Protein AF-A0A926WUW3-F1 (afdb_monomer)

Solvent-accessible surface area (backbone atoms only — not comparable to full-atom values): 4329 Å² total; per-residue (Å²): 129,63,52,74,52,49,58,49,38,49,48,49,65,72,42,42,66,64,50,31,55,74,72,70,50,86,70,53,71,68,56,51,51,54,50,47,55,27,40,77,71,28,61,36,36,53,81,78,44,61,72,76,61,44,74,76,43,47,74,92,49,53,91,39,27,47,46,59,46,50,64,70,47,111

Sequence (74 aa):
MASQQAKKAIKILTQYERLANKYRLRLSDEKIQELNLLRDNGLIKISNLPAKLGREFPGEFRDMNLNEIRAYEE

pLDDT: mean 91.43, std 7.31, range [51.81, 96.62]

Mean predicted aligned error: 3.39 Å

Radius of gyration: 11.68 Å; Cα contacts (8 Å, |Δi|>4): 79; chains: 1; bounding box: 29×20×31 Å

Foldseek 3Di:
DADPQLVQQLCCLQCVVVVCVVVVNDDDPVLVVVSVVCVVVQNDACVSGPVVSVVSHDPVCRVPTRVRSVVVRD

Secondary structure (DSSP, 8-state):
---HHHHHHHHHHHSHHHHHHHTT----HHHHHHHHHHHHTT--BGGGS-HHHHTTS-GGGTT-BHHHHHHHH-

Structure (mmCIF, N/CA/C/O backbone):
data_AF-A0A926WUW3-F1
#
_entry.id   AF-A0A926WUW3-F1
#
loop_
_atom_site.group_PDB
_atom_site.id
_atom_site.type_symbol
_atom_site.label_atom_id
_atom_site.label_alt_id
_atom_site.label_comp_id
_atom_site.label_asym_id
_atom_site.label_entity_id
_atom_site.label_seq_id
_atom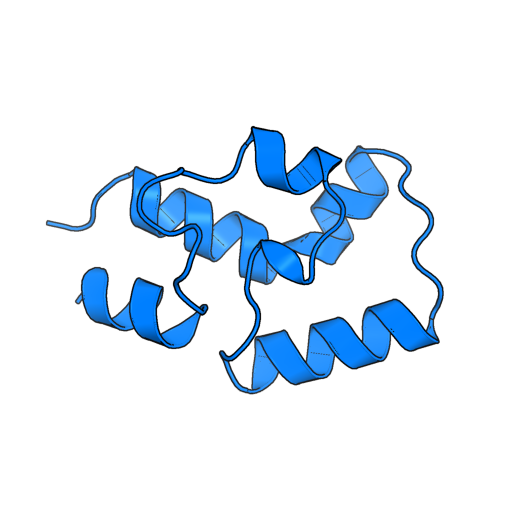_site.pdbx_P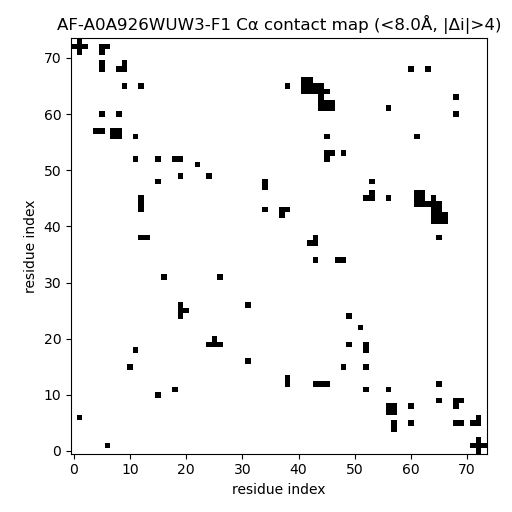DB_ins_code
_atom_site.Cartn_x
_atom_site.Cartn_y
_atom_site.Cartn_z
_atom_site.occupancy
_atom_site.B_iso_or_equiv
_atom_site.auth_seq_id
_atom_site.auth_comp_id
_atom_site.auth_asym_id
_atom_site.auth_atom_id
_atom_site.pdbx_PDB_model_num
ATOM 1 N N . MET A 1 1 ? 14.052 -11.607 -14.345 1.00 51.81 1 MET A N 1
ATOM 2 C CA . MET A 1 1 ? 14.207 -12.066 -12.942 1.00 51.81 1 MET A CA 1
ATOM 3 C C . MET A 1 1 ? 13.517 -11.044 -12.060 1.00 51.81 1 MET A C 1
ATOM 5 O O . MET A 1 1 ? 13.980 -9.913 -12.018 1.00 51.81 1 MET A O 1
ATOM 9 N N . ALA A 1 2 ? 12.420 -11.411 -11.400 1.00 57.75 2 ALA A N 1
ATOM 10 C CA . ALA A 1 2 ? 11.676 -10.493 -10.540 1.00 57.75 2 ALA A CA 1
ATOM 11 C C . ALA A 1 2 ? 12.566 -9.913 -9.429 1.00 57.75 2 ALA A C 1
ATOM 13 O O . ALA A 1 2 ? 13.171 -10.670 -8.659 1.00 57.75 2 ALA A O 1
ATOM 14 N N . SER A 1 3 ? 12.634 -8.583 -9.321 1.00 82.94 3 SER A N 1
ATOM 15 C CA . SER A 1 3 ? 13.385 -7.942 -8.242 1.00 82.94 3 SER A CA 1
ATOM 16 C C . SER A 1 3 ? 12.693 -8.218 -6.899 1.00 82.94 3 SER A C 1
ATOM 18 O O . SER A 1 3 ? 11.464 -8.198 -6.777 1.00 82.94 3 SER A O 1
ATOM 20 N N . GLN A 1 4 ? 13.474 -8.487 -5.848 1.00 89.06 4 GLN A N 1
ATOM 21 C CA . GLN A 1 4 ? 12.938 -8.637 -4.485 1.00 89.06 4 GLN A CA 1
ATOM 22 C C . GLN A 1 4 ? 12.141 -7.397 -4.049 1.00 89.06 4 GLN A C 1
ATOM 24 O O . GLN A 1 4 ? 11.209 -7.498 -3.247 1.00 89.06 4 GLN A O 1
ATOM 29 N N . GLN A 1 5 ? 12.500 -6.234 -4.593 1.00 92.31 5 GLN A N 1
ATOM 30 C CA . GLN A 1 5 ? 11.824 -4.975 -4.340 1.00 92.31 5 GLN A CA 1
ATOM 31 C C . GLN A 1 5 ? 10.429 -4.939 -4.983 1.00 92.31 5 GLN A C 1
ATOM 33 O O . GLN A 1 5 ? 9.483 -4.593 -4.278 1.00 92.31 5 GLN A O 1
ATOM 38 N N . ALA A 1 6 ? 10.249 -5.385 -6.233 1.00 93.25 6 ALA A N 1
ATOM 39 C CA . ALA A 1 6 ? 8.935 -5.422 -6.891 1.00 93.25 6 ALA A CA 1
ATOM 40 C C . ALA A 1 6 ? 7.939 -6.280 -6.094 1.00 93.25 6 ALA A C 1
ATOM 42 O O . ALA A 1 6 ? 6.855 -5.824 -5.723 1.00 93.25 6 ALA A O 1
ATOM 43 N N . LYS A 1 7 ? 8.366 -7.480 -5.677 1.00 93.31 7 LYS A N 1
ATOM 44 C CA . LYS A 1 7 ? 7.566 -8.364 -4.808 1.00 93.31 7 LYS A CA 1
ATOM 45 C C . LYS A 1 7 ? 7.205 -7.706 -3.476 1.00 93.31 7 LYS A C 1
ATOM 47 O O . LYS A 1 7 ? 6.088 -7.866 -2.978 1.00 93.31 7 LYS A O 1
ATOM 52 N N . LYS A 1 8 ? 8.137 -6.953 -2.880 1.00 93.88 8 LYS A N 1
ATOM 53 C CA . LYS A 1 8 ? 7.889 -6.200 -1.642 1.00 93.88 8 LYS A CA 1
ATOM 54 C C . LYS A 1 8 ? 6.861 -5.087 -1.862 1.00 93.88 8 LYS A C 1
ATOM 56 O O . LYS A 1 8 ? 5.951 -4.959 -1.044 1.00 93.88 8 LYS A O 1
ATOM 61 N N . ALA A 1 9 ? 6.969 -4.325 -2.950 1.00 95.12 9 ALA A N 1
ATOM 62 C CA . ALA A 1 9 ? 6.017 -3.276 -3.302 1.00 95.12 9 ALA A CA 1
ATOM 63 C C . ALA A 1 9 ? 4.605 -3.841 -3.519 1.00 95.12 9 ALA A C 1
ATOM 65 O O . ALA A 1 9 ? 3.661 -3.382 -2.873 1.00 95.12 9 ALA A O 1
ATOM 66 N N . ILE A 1 10 ? 4.475 -4.909 -4.317 1.00 95.25 10 ILE A N 1
ATOM 67 C CA . ILE A 1 10 ? 3.205 -5.617 -4.547 1.00 95.25 10 ILE A CA 1
ATOM 68 C C . ILE A 1 10 ? 2.602 -6.076 -3.219 1.00 95.25 10 ILE A C 1
ATOM 70 O O . ILE A 1 10 ? 1.418 -5.861 -2.958 1.00 95.25 10 ILE A O 1
ATOM 74 N N . LYS A 1 11 ? 3.408 -6.664 -2.329 1.00 94.75 11 LYS A N 1
ATOM 75 C CA . LYS A 1 11 ? 2.940 -7.116 -1.013 1.00 94.75 11 LYS A CA 1
ATOM 76 C C . LYS A 1 11 ? 2.422 -5.968 -0.147 1.00 94.75 11 LYS A C 1
ATOM 78 O O . LYS A 1 11 ? 1.414 -6.141 0.531 1.00 94.75 11 LYS A O 1
ATOM 83 N N . ILE A 1 12 ? 3.091 -4.814 -0.150 1.00 94.69 12 ILE A N 1
ATOM 84 C CA . ILE A 1 12 ? 2.652 -3.646 0.628 1.00 94.69 12 ILE A CA 1
ATOM 85 C C . ILE A 1 12 ? 1.325 -3.106 0.089 1.00 94.69 12 ILE A C 1
ATOM 87 O O . ILE A 1 12 ? 0.414 -2.862 0.876 1.00 94.69 12 ILE A O 1
ATOM 91 N N . LEU A 1 13 ? 1.198 -2.976 -1.234 1.00 95.38 13 LEU A N 1
ATOM 92 C CA . LEU A 1 13 ? -0.008 -2.460 -1.890 1.00 95.38 13 LEU A CA 1
ATOM 93 C C . LEU A 1 13 ? -1.198 -3.421 -1.811 1.00 95.38 13 LEU A C 1
ATOM 95 O O . LEU A 1 13 ? -2.337 -2.978 -1.787 1.00 95.38 13 LEU A O 1
ATOM 99 N N . THR A 1 14 ? -0.960 -4.731 -1.743 1.00 95.81 14 THR A N 1
ATOM 100 C CA . THR A 1 14 ? -2.035 -5.734 -1.637 1.00 95.81 14 THR A CA 1
ATOM 101 C C . THR A 1 14 ? -2.443 -6.017 -0.193 1.00 95.81 14 THR A C 1
ATOM 103 O O . THR A 1 14 ? -3.619 -6.236 0.077 1.00 95.81 14 THR A O 1
ATOM 106 N N . GLN A 1 15 ? -1.498 -5.990 0.754 1.00 95.25 15 GLN A N 1
ATOM 107 C CA . GLN A 1 15 ? -1.737 -6.314 2.168 1.00 95.25 15 GLN A CA 1
ATOM 108 C C . GLN A 1 15 ? -1.773 -5.073 3.070 1.00 95.25 15 GLN A C 1
ATOM 110 O O . GLN A 1 15 ? -1.496 -5.177 4.271 1.00 95.25 15 GLN A O 1
ATOM 115 N N . TYR A 1 16 ? -2.091 -3.901 2.514 1.00 93.75 16 TYR A N 1
ATOM 116 C CA . TYR A 1 16 ? -2.040 -2.634 3.242 1.00 93.75 16 TYR A CA 1
ATOM 117 C C . TYR A 1 16 ? -2.926 -2.637 4.494 1.00 93.75 16 TYR A C 1
ATOM 119 O O . TYR A 1 16 ? -2.495 -2.110 5.512 1.00 93.75 16 TYR A O 1
ATOM 127 N N . GLU A 1 17 ? -4.104 -3.275 4.472 1.00 91.94 17 GLU A N 1
ATOM 128 C CA . GLU A 1 17 ? -5.007 -3.354 5.633 1.00 91.94 17 GLU A CA 1
ATOM 129 C C . GLU A 1 17 ? -4.349 -4.089 6.805 1.00 91.94 17 GLU A C 1
ATOM 131 O O . GLU A 1 17 ? -4.287 -3.593 7.932 1.00 91.94 17 GLU A O 1
ATOM 136 N N . ARG A 1 18 ? -3.760 -5.260 6.525 1.00 93.25 18 ARG A N 1
ATOM 137 C CA . ARG A 1 18 ? -3.035 -6.054 7.525 1.00 93.25 18 ARG A CA 1
ATOM 138 C C . ARG A 1 18 ? -1.843 -5.281 8.085 1.00 93.25 18 ARG A C 1
ATOM 140 O O . ARG A 1 18 ? -1.582 -5.335 9.288 1.00 93.25 18 ARG A O 1
ATOM 147 N N . LEU A 1 19 ? -1.115 -4.568 7.226 1.00 92.25 19 LEU A N 1
ATOM 148 C CA . LEU A 1 19 ? 0.023 -3.749 7.638 1.00 92.25 19 LEU A CA 1
ATOM 149 C C . LEU A 1 19 ? -0.424 -2.522 8.447 1.00 92.25 19 LEU A C 1
ATOM 151 O O . LEU A 1 19 ? 0.200 -2.200 9.455 1.00 92.25 19 LEU A O 1
ATOM 155 N N . ALA A 1 20 ? -1.526 -1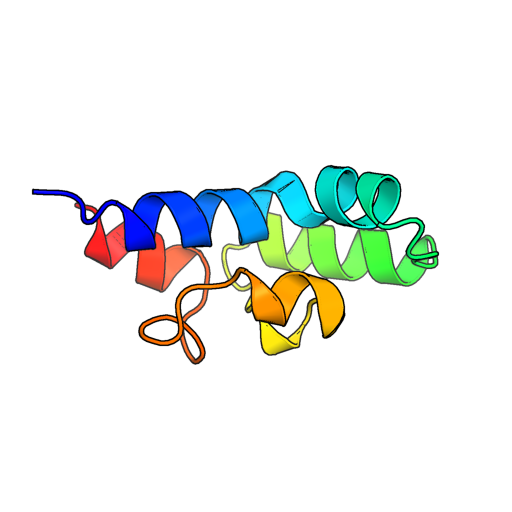.877 8.069 1.00 91.56 20 ALA A N 1
ATOM 156 C CA . ALA A 1 20 ? -2.105 -0.758 8.801 1.00 91.56 20 ALA A CA 1
ATOM 157 C C . ALA A 1 20 ? -2.504 -1.179 10.221 1.00 91.56 20 ALA A C 1
ATOM 159 O O . ALA A 1 20 ? -2.081 -0.539 11.187 1.00 91.56 20 ALA A O 1
ATOM 160 N N . ASN A 1 21 ? -3.181 -2.323 10.355 1.00 91.19 21 ASN A N 1
ATOM 161 C CA . ASN A 1 21 ? -3.524 -2.919 11.646 1.00 91.19 21 ASN A CA 1
ATOM 162 C C . ASN A 1 21 ? -2.278 -3.246 12.481 1.00 91.19 21 ASN A C 1
ATOM 164 O O . ASN A 1 21 ? -2.203 -2.868 13.652 1.00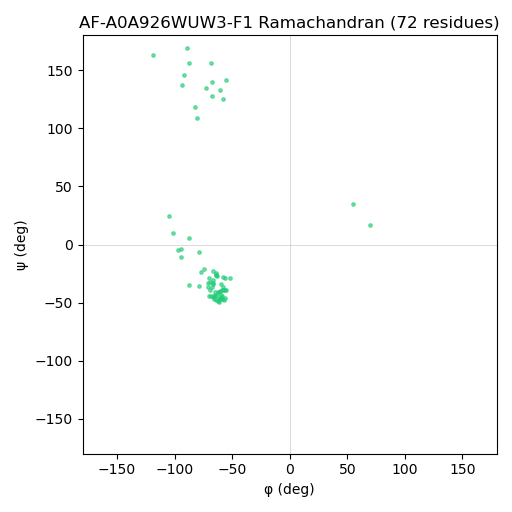 91.19 21 ASN A O 1
ATOM 168 N N . LYS A 1 22 ? -1.251 -3.863 11.876 1.00 90.56 22 LYS A N 1
ATOM 169 C CA . LYS A 1 22 ? 0.038 -4.139 12.542 1.00 90.56 22 LYS A CA 1
ATOM 170 C C . LYS A 1 22 ? 0.681 -2.863 13.096 1.00 90.56 22 LYS A C 1
ATOM 172 O O . LYS A 1 22 ? 1.240 -2.876 14.191 1.00 90.56 22 LYS A O 1
ATOM 177 N N . TYR A 1 23 ? 0.588 -1.754 12.364 1.00 90.19 23 TYR A N 1
ATOM 178 C CA . TYR A 1 23 ? 1.137 -0.463 12.782 1.00 90.19 23 TYR A CA 1
ATOM 179 C C . TYR A 1 23 ? 0.198 0.385 13.641 1.00 90.19 23 TYR A C 1
ATOM 181 O O . TYR A 1 23 ? 0.580 1.514 13.976 1.00 90.19 23 TYR A O 1
ATOM 189 N N . ARG A 1 24 ? -0.965 -0.163 14.027 1.00 90.00 24 ARG A N 1
ATOM 190 C CA . ARG A 1 24 ? -2.033 0.508 14.785 1.00 90.00 24 ARG A CA 1
ATOM 191 C C . ARG A 1 24 ? -2.513 1.800 14.114 1.00 90.00 24 ARG A C 1
ATOM 193 O O . ARG A 1 24 ? -2.833 2.776 14.786 1.00 90.00 24 ARG A O 1
ATOM 200 N N . LEU A 1 25 ? -2.523 1.815 12.784 1.00 88.44 25 LEU A N 1
ATOM 201 C CA . LEU A 1 25 ? -3.065 2.911 11.992 1.00 88.44 25 LEU A CA 1
ATOM 202 C C . LEU A 1 25 ? -4.575 2.721 11.896 1.00 88.44 25 LEU A C 1
ATOM 204 O O . LEU A 1 25 ? -5.037 1.718 11.358 1.00 88.44 25 LEU A O 1
ATOM 208 N N . ARG A 1 26 ? -5.338 3.677 12.425 1.00 86.75 26 ARG A N 1
ATOM 209 C CA . ARG A 1 26 ? -6.791 3.693 12.260 1.00 86.75 26 ARG A CA 1
ATOM 210 C C . ARG A 1 26 ? -7.109 4.268 10.885 1.00 86.75 26 ARG A C 1
ATOM 212 O O . ARG A 1 26 ? -6.899 5.455 10.657 1.00 86.75 26 ARG A O 1
ATOM 219 N N . LEU A 1 27 ? -7.568 3.411 9.982 1.00 89.31 27 LEU A N 1
ATOM 220 C CA . LEU A 1 27 ? -8.212 3.818 8.739 1.00 89.31 27 LEU A CA 1
ATOM 221 C C . LEU A 1 27 ? -9.721 3.840 8.993 1.00 89.31 27 LEU A C 1
ATOM 223 O O . LEU A 1 27 ? -10.227 2.951 9.672 1.00 89.31 27 LEU A O 1
ATOM 227 N N . SER A 1 28 ? -10.418 4.861 8.498 1.00 92.00 28 SER A N 1
ATOM 228 C CA . SER A 1 28 ? -11.882 4.848 8.482 1.00 92.00 28 SER A CA 1
ATOM 229 C C . SER A 1 28 ? -12.384 3.795 7.495 1.00 92.00 28 SER A C 1
ATOM 231 O O . SER A 1 28 ? -11.685 3.468 6.532 1.00 92.00 28 SER A O 1
ATOM 233 N N . ASP A 1 29 ? -13.607 3.309 7.695 1.00 92.00 29 ASP A N 1
ATOM 234 C CA . ASP A 1 29 ? -14.229 2.332 6.793 1.00 92.00 29 ASP A CA 1
ATOM 235 C C . ASP A 1 29 ? -14.314 2.864 5.355 1.00 92.00 29 ASP A C 1
ATOM 237 O O . ASP A 1 29 ? -13.994 2.150 4.408 1.00 92.00 29 ASP A O 1
ATOM 241 N N . GLU A 1 30 ? -14.630 4.153 5.193 1.00 94.31 30 GLU A N 1
ATOM 242 C CA . GLU A 1 30 ? -14.621 4.843 3.898 1.00 94.31 30 GLU A CA 1
ATOM 243 C C . GLU A 1 30 ? -13.235 4.799 3.238 1.00 94.31 30 GLU A C 1
ATOM 245 O O . GLU A 1 30 ? -13.109 4.460 2.061 1.00 94.31 30 GLU A O 1
ATOM 250 N N . LYS A 1 31 ? -12.163 5.055 4.005 1.00 92.81 31 LYS A N 1
ATOM 251 C CA . LYS A 1 31 ? -10.801 5.001 3.465 1.00 92.81 31 LYS A CA 1
ATOM 252 C C . LYS A 1 31 ? -10.397 3.576 3.099 1.00 92.81 31 LYS A C 1
ATOM 254 O O . LYS A 1 31 ? -9.695 3.376 2.111 1.00 92.81 31 LYS A O 1
ATOM 259 N N . ILE A 1 32 ? -10.822 2.582 3.878 1.00 93.44 32 ILE A N 1
ATOM 260 C CA . ILE A 1 32 ? -10.591 1.167 3.562 1.00 93.44 32 ILE A CA 1
ATOM 261 C C . ILE A 1 32 ? -11.297 0.801 2.254 1.00 93.44 32 ILE A C 1
ATOM 263 O O . I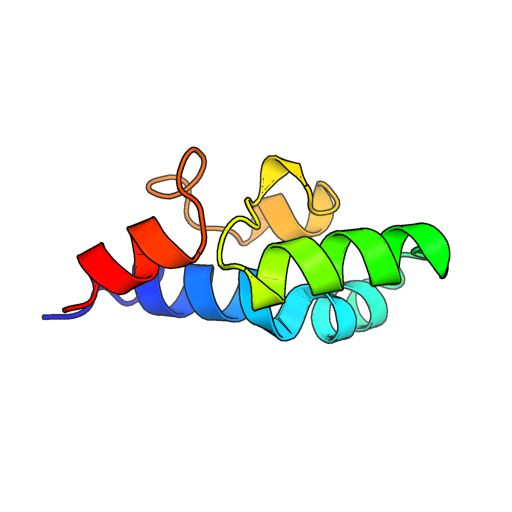LE A 1 32 ? -10.675 0.167 1.404 1.00 93.44 32 ILE A O 1
ATOM 267 N N . GLN A 1 33 ? -12.547 1.231 2.064 1.00 95.69 33 GLN A N 1
ATOM 268 C CA . GLN A 1 33 ? -13.298 1.012 0.825 1.00 95.69 33 GLN A CA 1
ATOM 269 C C . GLN A 1 33 ? -12.630 1.677 -0.385 1.00 95.69 33 GLN A C 1
ATOM 271 O O . GLN A 1 33 ? -12.432 1.016 -1.401 1.00 95.69 33 GLN A O 1
ATOM 276 N N . GLU A 1 34 ? -12.212 2.940 -0.271 1.00 95.50 34 GLU A N 1
ATOM 277 C CA . GLU A 1 34 ? -11.484 3.652 -1.333 1.00 95.50 34 GLU A CA 1
ATOM 278 C C . GLU A 1 34 ? -10.203 2.902 -1.736 1.00 95.50 34 GLU A C 1
ATOM 280 O O . GLU A 1 34 ? -9.949 2.657 -2.917 1.00 95.50 34 GLU A O 1
ATOM 285 N N . LEU A 1 35 ? -9.402 2.489 -0.750 1.00 95.19 35 LEU A N 1
ATOM 286 C CA . LEU A 1 35 ? -8.161 1.757 -0.994 1.00 95.19 35 LEU A CA 1
ATOM 287 C C . LEU A 1 35 ? -8.414 0.362 -1.583 1.00 95.19 35 LEU A C 1
ATOM 289 O O . LEU A 1 35 ? -7.629 -0.084 -2.421 1.00 95.19 35 LEU A O 1
ATOM 293 N N 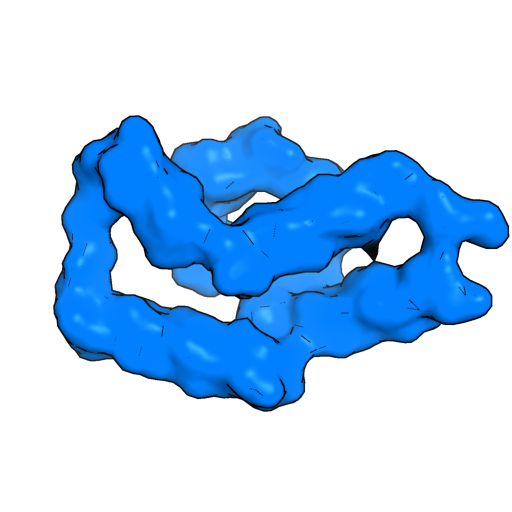. ASN A 1 36 ? -9.513 -0.296 -1.204 1.00 95.25 36 ASN A N 1
ATOM 294 C CA . ASN A 1 36 ? -9.909 -1.588 -1.758 1.00 95.25 36 ASN A CA 1
ATOM 295 C C . ASN A 1 36 ? -10.256 -1.452 -3.237 1.00 95.25 36 ASN A C 1
ATOM 297 O O . ASN A 1 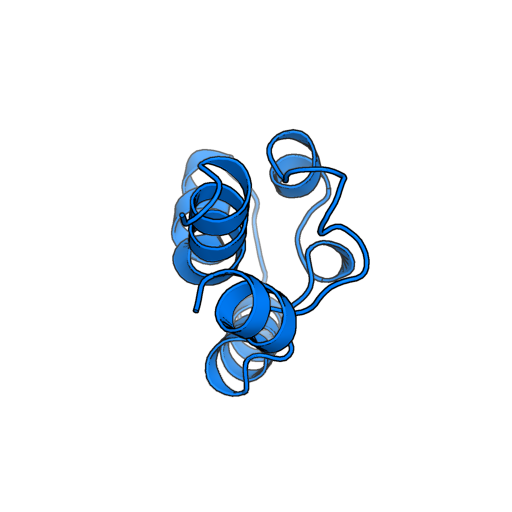36 ? -9.717 -2.191 -4.055 1.00 95.25 36 ASN A O 1
ATOM 301 N N . LEU A 1 37 ? -11.049 -0.440 -3.599 1.00 96.50 37 LEU A N 1
ATOM 302 C CA . LEU A 1 37 ? -11.368 -0.142 -4.995 1.00 96.50 37 LEU A CA 1
ATOM 303 C C . LEU A 1 37 ? -10.107 0.156 -5.815 1.00 96.50 37 LEU A C 1
ATOM 305 O O . LEU A 1 37 ? -9.955 -0.344 -6.929 1.00 96.50 37 LEU A O 1
ATOM 309 N N . LEU A 1 38 ? -9.173 0.941 -5.275 1.00 96.31 38 LEU A N 1
ATOM 310 C CA . LEU A 1 38 ? -7.902 1.218 -5.949 1.00 96.31 38 LEU A CA 1
ATOM 311 C C . LEU A 1 38 ? -7.043 -0.044 -6.106 1.00 96.31 38 LEU A C 1
ATOM 313 O O . LEU A 1 38 ? -6.424 -0.230 -7.153 1.00 96.31 38 LEU A O 1
ATOM 317 N N . ARG A 1 39 ? -6.992 -0.912 -5.088 1.00 95.75 39 ARG A N 1
ATOM 318 C CA . ARG A 1 39 ? -6.261 -2.186 -5.137 1.00 95.75 39 ARG A CA 1
ATOM 319 C C . ARG A 1 39 ? -6.856 -3.118 -6.183 1.00 95.75 39 ARG A C 1
ATOM 321 O O . ARG A 1 39 ? -6.103 -3.678 -6.975 1.00 95.75 39 ARG A O 1
ATOM 328 N N . ASP A 1 40 ? -8.173 -3.272 -6.185 1.00 95.12 40 ASP A N 1
ATOM 329 C CA . ASP A 1 40 ? -8.879 -4.229 -7.038 1.00 95.12 40 ASP A CA 1
ATOM 330 C C . ASP A 1 40 ? -8.820 -3.809 -8.514 1.00 95.12 40 ASP A C 1
ATOM 332 O O . ASP A 1 40 ? -8.659 -4.657 -9.387 1.00 95.12 40 ASP A O 1
ATOM 336 N N . ASN A 1 41 ? -8.802 -2.500 -8.787 1.00 95.81 41 ASN A N 1
ATOM 337 C CA . ASN A 1 41 ? -8.524 -1.951 -10.120 1.00 95.81 41 ASN A CA 1
ATOM 338 C C . ASN A 1 41 ? -7.022 -1.924 -10.478 1.00 95.81 41 ASN A C 1
ATOM 340 O O . ASN A 1 41 ? -6.651 -1.566 -11.595 1.00 95.81 41 ASN A O 1
ATOM 344 N N . GLY A 1 42 ? -6.137 -2.254 -9.532 1.00 95.12 42 GLY A N 1
ATOM 345 C CA . GLY A 1 42 ? -4.684 -2.214 -9.711 1.00 95.12 42 GLY A CA 1
ATOM 346 C C . GLY A 1 42 ? -4.083 -0.806 -9.825 1.00 95.12 42 GLY A C 1
ATOM 347 O O . GLY A 1 42 ? -2.939 -0.651 -10.243 1.00 95.12 42 GLY A O 1
ATOM 348 N N . LEU A 1 43 ? -4.831 0.224 -9.425 1.00 96.62 43 LEU A N 1
ATOM 349 C CA . LEU A 1 43 ? -4.440 1.637 -9.493 1.00 96.62 43 LEU A CA 1
ATOM 350 C C . LEU A 1 43 ? -3.875 2.184 -8.175 1.00 96.62 43 LEU A C 1
ATOM 352 O O . LEU A 1 43 ? -3.424 3.327 -8.130 1.00 96.62 43 LEU A O 1
ATOM 356 N N . ILE A 1 44 ? -3.884 1.390 -7.102 1.00 96.56 44 ILE A N 1
ATOM 357 C CA . ILE A 1 44 ? -3.342 1.801 -5.803 1.00 96.56 44 ILE A CA 1
ATOM 358 C C . ILE A 1 44 ? -1.848 2.142 -5.899 1.00 96.56 44 ILE A C 1
ATOM 360 O O . ILE A 1 44 ? -1.055 1.379 -6.457 1.00 96.56 44 ILE A O 1
ATOM 364 N N . LYS A 1 45 ? -1.467 3.282 -5.317 1.00 96.38 45 LYS A N 1
ATOM 365 C CA . LYS A 1 45 ? -0.087 3.761 -5.182 1.00 96.38 45 LYS A CA 1
ATOM 366 C C . LYS A 1 45 ? 0.293 3.899 -3.713 1.00 96.38 45 LYS A C 1
ATOM 368 O O . LYS A 1 45 ? -0.559 4.008 -2.829 1.00 96.38 45 LYS A O 1
ATOM 373 N N . ILE A 1 46 ? 1.594 3.979 -3.439 1.00 95.56 46 ILE A N 1
ATOM 374 C CA . ILE A 1 46 ? 2.078 4.209 -2.071 1.00 95.56 46 ILE A CA 1
ATOM 375 C C . ILE A 1 46 ? 1.660 5.579 -1.519 1.00 95.56 46 ILE A C 1
ATOM 377 O O . ILE A 1 46 ? 1.494 5.721 -0.312 1.00 95.56 46 ILE A O 1
ATOM 381 N N . SER A 1 47 ? 1.432 6.570 -2.386 1.00 94.38 47 SER A N 1
ATOM 382 C CA . SER A 1 47 ? 0.916 7.889 -2.003 1.00 94.38 47 SER A CA 1
ATOM 383 C C . SER A 1 47 ? -0.521 7.850 -1.471 1.00 94.38 47 SER A C 1
ATOM 385 O O . SER A 1 47 ? -0.899 8.734 -0.707 1.00 94.38 47 SER A O 1
ATOM 387 N N . ASN A 1 48 ? -1.313 6.826 -1.819 1.00 92.81 48 ASN A N 1
ATOM 388 C CA . ASN A 1 48 ? -2.652 6.627 -1.255 1.00 92.81 48 ASN A CA 1
ATOM 389 C C . ASN A 1 48 ? -2.601 6.049 0.167 1.00 92.81 48 ASN A C 1
ATOM 391 O O . ASN A 1 48 ? -3.556 6.193 0.934 1.00 92.81 48 ASN A O 1
ATOM 395 N N . LEU A 1 49 ? -1.506 5.367 0.511 1.00 92.38 49 LEU A N 1
ATOM 396 C CA . LEU A 1 49 ? -1.333 4.688 1.785 1.00 92.38 49 LEU A CA 1
ATOM 397 C C . LEU A 1 49 ? -0.764 5.627 2.861 1.00 92.38 49 LEU A C 1
ATOM 399 O O . LEU A 1 49 ? -0.061 6.591 2.559 1.00 92.38 49 LEU A O 1
ATOM 403 N N . PRO A 1 50 ? -0.997 5.331 4.152 1.00 90.88 50 PRO A N 1
ATOM 404 C CA . PRO A 1 50 ? -0.385 6.085 5.238 1.00 90.88 50 PRO A CA 1
ATOM 405 C C . PRO A 1 50 ? 1.145 6.142 5.143 1.00 90.88 50 PRO A C 1
ATOM 407 O O . PRO A 1 50 ? 1.804 5.129 4.901 1.00 90.88 50 PRO A O 1
ATOM 410 N N . ALA A 1 51 ? 1.726 7.299 5.479 1.00 89.50 51 ALA A N 1
ATOM 411 C CA . ALA A 1 51 ? 3.170 7.558 5.397 1.00 89.50 51 ALA A CA 1
ATOM 412 C C . ALA A 1 51 ? 4.050 6.504 6.099 1.00 89.50 51 ALA A C 1
ATOM 414 O O . ALA A 1 51 ? 5.185 6.254 5.696 1.00 89.50 51 ALA A O 1
ATOM 415 N N . LYS A 1 52 ? 3.527 5.853 7.145 1.00 89.81 52 LYS A N 1
ATOM 416 C CA . LYS A 1 52 ? 4.229 4.789 7.872 1.00 89.81 52 LYS A CA 1
ATOM 417 C C . LYS A 1 52 ? 4.448 3.532 7.018 1.00 89.81 52 LYS A C 1
ATOM 419 O O . LYS A 1 52 ? 5.502 2.924 7.152 1.00 89.81 52 LYS A O 1
ATOM 424 N N . LEU A 1 53 ? 3.524 3.196 6.110 1.00 87.94 53 LEU A N 1
ATOM 425 C CA . LEU A 1 53 ? 3.712 2.135 5.106 1.00 87.94 53 LEU A CA 1
ATOM 426 C C . LEU A 1 53 ? 4.724 2.550 4.031 1.00 87.94 53 LEU A C 1
ATOM 428 O O . LEU A 1 53 ? 5.511 1.724 3.575 1.00 87.94 53 LEU A O 1
ATOM 432 N N . GLY A 1 54 ? 4.770 3.845 3.705 1.00 87.50 54 GLY A N 1
ATOM 433 C CA . GLY A 1 54 ? 5.741 4.426 2.774 1.00 87.50 54 GLY A CA 1
ATOM 434 C C . GLY A 1 54 ? 7.204 4.214 3.167 1.00 87.50 54 GLY A C 1
ATOM 435 O O . GLY A 1 54 ? 8.051 4.113 2.290 1.00 87.50 54 GLY A O 1
ATOM 436 N N . ARG A 1 55 ? 7.514 4.080 4.463 1.00 88.75 55 ARG A N 1
ATOM 437 C CA . ARG A 1 55 ? 8.895 3.867 4.943 1.00 88.75 55 ARG A CA 1
ATOM 438 C C . ARG A 1 55 ? 9.488 2.526 4.526 1.00 88.75 55 ARG A C 1
ATOM 440 O O . ARG A 1 55 ? 10.698 2.410 4.384 1.00 88.75 55 ARG A O 1
ATOM 447 N N . GLU A 1 56 ? 8.649 1.506 4.381 1.00 87.12 56 GLU A N 1
ATOM 448 C CA . GLU A 1 56 ? 9.088 0.170 3.968 1.00 87.12 56 GLU A CA 1
ATOM 449 C C . GLU A 1 56 ? 8.956 -0.049 2.465 1.00 87.12 56 GLU A C 1
ATOM 451 O O . GLU A 1 56 ? 9.464 -1.048 1.943 1.00 87.12 56 GLU A O 1
ATOM 456 N N . PHE A 1 57 ? 8.276 0.869 1.783 1.00 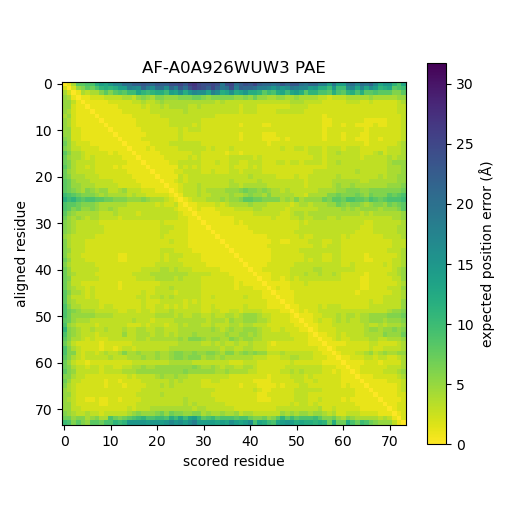93.44 57 PHE A N 1
ATOM 457 C CA . PHE A 1 57 ? 8.025 0.784 0.364 1.00 93.44 57 PHE A CA 1
ATOM 458 C C . PHE A 1 57 ? 9.308 1.054 -0.431 1.00 93.44 57 PHE A C 1
ATOM 460 O O . PHE A 1 57 ? 10.036 1.995 -0.105 1.00 93.44 57 PHE A O 1
ATOM 467 N N . PRO A 1 58 ? 9.622 0.243 -1.453 1.00 93.69 58 PRO A N 1
ATOM 468 C CA . PRO A 1 58 ? 10.815 0.471 -2.251 1.00 93.69 58 PRO A CA 1
ATOM 469 C C . PRO A 1 58 ? 10.689 1.760 -3.071 1.00 93.69 58 PRO A C 1
ATOM 471 O O . PRO A 1 58 ? 9.703 1.967 -3.777 1.00 93.69 58 PRO A O 1
ATOM 474 N N . GLY A 1 59 ? 11.687 2.638 -2.950 1.00 92.00 59 GLY A N 1
ATOM 475 C CA . GLY A 1 59 ? 11.640 3.989 -3.517 1.00 92.00 59 GLY A CA 1
ATOM 476 C C . GLY A 1 59 ? 11.557 4.029 -5.044 1.00 92.00 59 GLY A C 1
ATOM 477 O O . GLY A 1 59 ? 10.972 4.963 -5.579 1.00 92.00 59 GLY A O 1
ATOM 478 N N . GLU A 1 60 ? 12.072 3.006 -5.731 1.00 92.12 60 GLU A N 1
ATOM 479 C CA . GLU A 1 60 ? 12.035 2.904 -7.198 1.00 92.12 60 GLU A CA 1
ATOM 480 C C . GLU A 1 60 ? 10.608 2.800 -7.766 1.00 92.12 60 GLU A C 1
ATOM 482 O O . GLU A 1 60 ? 10.365 3.226 -8.888 1.00 92.12 60 GLU A O 1
ATOM 487 N N . PHE A 1 61 ? 9.644 2.321 -6.972 1.00 94.69 61 PHE A N 1
ATOM 488 C CA . PHE A 1 61 ? 8.249 2.152 -7.396 1.00 94.69 61 PHE A CA 1
ATOM 489 C C . PHE A 1 61 ? 7.322 3.259 -6.884 1.00 94.69 61 PHE A C 1
ATOM 491 O O . PHE A 1 61 ? 6.102 3.112 -6.933 1.00 94.69 61 PHE A O 1
ATOM 498 N N . ARG A 1 62 ? 7.860 4.339 -6.302 1.00 91.56 62 ARG A N 1
ATOM 499 C CA . ARG A 1 62 ? 7.065 5.322 -5.541 1.00 91.56 62 ARG A CA 1
ATOM 500 C C . ARG A 1 62 ? 5.973 6.000 -6.370 1.00 91.56 62 ARG A C 1
ATOM 502 O O . ARG A 1 62 ? 4.901 6.282 -5.836 1.00 91.56 62 ARG A O 1
ATOM 509 N N . ASP A 1 63 ? 6.236 6.212 -7.653 1.00 93.25 63 ASP A N 1
ATOM 510 C CA . ASP A 1 63 ? 5.295 6.843 -8.579 1.00 93.25 63 ASP A CA 1
ATOM 511 C C . ASP A 1 63 ? 4.443 5.826 -9.354 1.00 93.25 63 ASP A C 1
ATOM 513 O O . ASP A 1 63 ? 3.501 6.214 -10.056 1.00 93.25 63 ASP A O 1
ATOM 517 N N . MET A 1 64 ? 4.717 4.530 -9.163 1.00 95.25 64 MET A N 1
ATOM 518 C CA . MET A 1 64 ? 4.057 3.434 -9.861 1.00 95.25 64 MET A CA 1
ATOM 519 C C . MET A 1 64 ? 2.834 2.910 -9.096 1.00 95.25 64 MET A C 1
ATOM 521 O O . MET A 1 64 ? 2.793 2.880 -7.862 1.00 95.25 64 MET A O 1
ATOM 525 N N . ASN A 1 65 ? 1.818 2.494 -9.845 1.00 96.06 65 ASN A N 1
ATOM 526 C CA . ASN A 1 65 ? 0.656 1.773 -9.339 1.00 96.06 65 ASN A CA 1
ATOM 527 C C . ASN A 1 65 ? 0.875 0.252 -9.345 1.00 96.06 65 ASN A C 1
ATOM 529 O O . ASN A 1 65 ? 1.837 -0.264 -9.913 1.00 96.06 65 ASN A O 1
ATOM 533 N N . LEU A 1 66 ? -0.032 -0.480 -8.696 1.00 95.62 66 LEU A N 1
ATOM 534 C CA . LEU A 1 66 ? 0.057 -1.934 -8.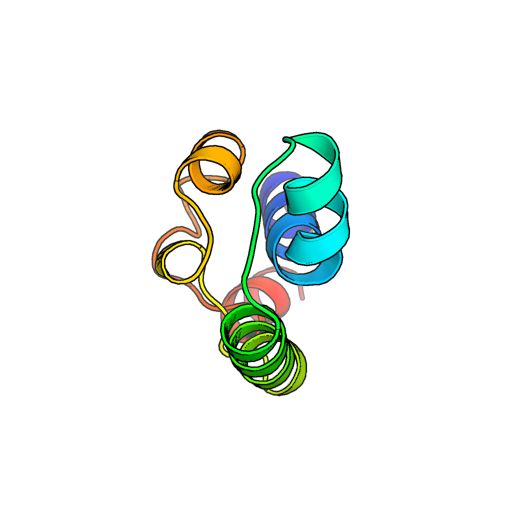577 1.00 95.62 66 LEU A CA 1
ATOM 535 C C . LEU A 1 66 ? 0.164 -2.655 -9.936 1.00 95.62 66 LEU A C 1
ATOM 537 O O . LEU A 1 66 ? 0.925 -3.617 -10.028 1.00 95.62 66 LEU A O 1
ATOM 541 N N . ASN A 1 67 ? -0.549 -2.209 -10.974 1.00 95.88 67 ASN A N 1
ATOM 542 C CA . ASN A 1 67 ? -0.466 -2.810 -12.310 1.00 95.88 67 ASN A CA 1
ATOM 543 C C . ASN A 1 67 ? 0.890 -2.560 -12.973 1.00 95.88 67 ASN A C 1
ATOM 545 O O . ASN A 1 67 ? 1.480 -3.490 -13.510 1.00 95.88 67 ASN A O 1
ATOM 549 N N . GLU A 1 68 ? 1.411 -1.338 -12.890 1.00 95.38 68 GLU A N 1
ATOM 550 C CA . GLU A 1 68 ? 2.726 -0.986 -13.435 1.00 95.38 68 GLU A CA 1
ATOM 551 C C . GLU A 1 68 ? 3.840 -1.812 -12.773 1.00 95.38 68 GLU A C 1
ATOM 553 O O . GLU A 1 68 ? 4.749 -2.291 -13.446 1.00 95.38 68 GLU A O 1
ATOM 558 N N . ILE A 1 69 ? 3.755 -2.033 -11.457 1.00 93.94 69 ILE A N 1
ATOM 559 C CA . ILE A 1 69 ? 4.744 -2.833 -10.719 1.00 93.94 69 ILE A CA 1
ATOM 560 C C . ILE A 1 69 ? 4.628 -4.321 -11.074 1.00 93.94 69 ILE A C 1
ATOM 562 O O . ILE A 1 69 ? 5.645 -5.004 -11.162 1.00 93.94 69 ILE A O 1
ATOM 566 N N . ARG A 1 70 ? 3.409 -4.832 -11.293 1.00 92.62 70 ARG A N 1
ATOM 567 C CA . ARG A 1 70 ? 3.192 -6.208 -11.774 1.00 92.62 70 ARG A CA 1
ATOM 568 C C . ARG A 1 70 ? 3.746 -6.408 -13.183 1.00 92.62 70 ARG A C 1
ATOM 570 O O . ARG A 1 70 ? 4.436 -7.389 -13.409 1.00 92.62 70 ARG A O 1
ATOM 577 N N . ALA A 1 71 ? 3.519 -5.455 -14.085 1.00 92.31 71 ALA A N 1
ATOM 578 C CA . ALA A 1 71 ? 4.073 -5.485 -15.438 1.00 92.31 71 ALA A CA 1
ATOM 579 C C . ALA A 1 71 ? 5.611 -5.405 -15.458 1.00 92.31 71 ALA A C 1
ATOM 581 O O . ALA A 1 71 ? 6.234 -5.894 -16.388 1.00 92.31 71 ALA A O 1
ATOM 582 N N . TYR A 1 72 ? 6.230 -4.806 -14.435 1.00 88.88 72 TYR A N 1
ATOM 583 C CA . TYR A 1 72 ? 7.685 -4.832 -14.250 1.00 88.88 72 TYR A CA 1
ATOM 584 C C . TYR A 1 72 ? 8.205 -6.195 -13.741 1.00 88.88 72 TYR A C 1
ATOM 586 O O . TYR A 1 72 ? 9.397 -6.484 -13.854 1.00 88.88 72 TYR A O 1
ATOM 594 N N . GLU A 1 73 ? 7.349 -7.015 -13.121 1.00 81.25 73 GLU A N 1
ATOM 595 C CA . GLU A 1 73 ? 7.721 -8.342 -12.614 1.00 81.25 73 GLU A CA 1
ATOM 596 C C . GLU A 1 73 ? 7.780 -9.414 -13.719 1.00 81.25 73 GLU A C 1
ATOM 598 O O . GLU A 1 73 ? 8.631 -10.309 -13.623 1.00 81.25 73 GLU A O 1
ATOM 603 N N . GLU A 1 74 ? 6.885 -9.324 -14.712 1.00 71.00 74 GLU A N 1
ATOM 604 C CA . GLU A 1 74 ? 6.780 -10.222 -15.881 1.00 71.00 74 GLU A CA 1
ATOM 605 C C . GLU A 1 74 ? 7.972 -10.089 -16.845 1.00 71.00 74 GLU A C 1
ATOM 607 O O . GLU A 1 74 ? 8.523 -11.152 -17.223 1.00 71.00 74 GLU A O 1
#